Protein AF-C8PU12-F1 (afdb_monomer_lite)

Sequence (80 aa):
MSMIVTIRYSGKGNAAIDFAKEMVESGTLEKIRAEKGNLRYEYFVPLFDGSGNGEKTVLLIEQWENRAAIEAHQASHIGD

Foldseek 3Di:
DKDKDKDKDKDDACVQVVVVVCCVVVCVQVVLCPQPFWPDWDKDWDPDDPPVPNITMIMIITMGNDDVSVVVVCVVPPDD

Secondary structure (DSSP, 8-state):
--EEEEEEEEESTTHHHHHHHHHHHTTHHHHHHTSTTEEEEEEE--SS-TTSSS-EEEEEEEEESSHHHHHHHHHHH---

Radius of gyration: 13.57 Å; chains: 1; bounding box: 28×24×36 Å

pLDDT: mean 91.89, std 10.49, range [38.97, 98.38]

Organism: NCBI:txid596324

InterPro domains:
  IPR007138 Antibiotic biosynthesis monooxygenase domain [PF03992] (4-76)
  IPR007138 Antibiotic biosynthesis monooxygenase domain [PS51725] (3-80)
  IPR011008 Dimeric alpha-beta barrel [SSF54909] (10-76)

Structure (mmCIF, N/CA/C/O backbone):
data_AF-C8PU12-F1
#
_entry.id   AF-C8PU12-F1
#
loop_
_atom_site.group_PDB
_atom_site.id
_atom_site.type_symbol
_atom_site.label_atom_id
_atom_site.label_alt_id
_atom_site.label_comp_id
_atom_site.label_asym_id
_atom_site.label_entity_id
_atom_site.label_seq_id
_atom_site.pdbx_PDB_ins_code
_atom_site.Cartn_x
_atom_site.Cartn_y
_atom_site.Cartn_z
_atom_site.occupancy
_atom_site.B_iso_or_equiv
_atom_site.auth_seq_id
_atom_site.auth_comp_id
_atom_site.auth_asym_id
_atom_site.auth_atom_id
_atom_site.pdbx_PDB_model_num
ATOM 1 N N . MET A 1 1 ? -16.386 9.814 9.542 1.00 89.31 1 MET A N 1
ATOM 2 C CA . MET A 1 1 ? -16.475 9.981 8.076 1.00 89.31 1 MET A CA 1
ATOM 3 C C . MET A 1 1 ? -15.243 9.333 7.487 1.00 89.31 1 MET A C 1
ATOM 5 O O . MET A 1 1 ? -14.157 9.695 7.923 1.00 89.31 1 MET A O 1
ATOM 9 N N . SER A 1 2 ? -15.411 8.377 6.573 1.00 92.50 2 SER A N 1
ATOM 10 C CA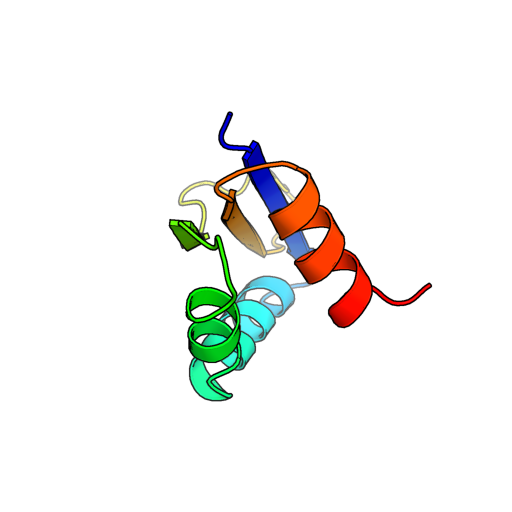 . SER A 1 2 ? -14.284 7.639 5.996 1.00 92.50 2 SER A CA 1
ATOM 11 C C . SER A 1 2 ? -13.454 8.511 5.063 1.00 92.50 2 SER A C 1
ATOM 13 O O . SER A 1 2 ? -14.025 9.298 4.308 1.00 92.50 2 SER A O 1
ATOM 15 N N . MET A 1 3 ? -12.137 8.335 5.086 1.00 96.81 3 MET A N 1
ATOM 16 C CA . MET A 1 3 ? -11.192 8.977 4.173 1.00 96.81 3 MET A CA 1
ATOM 17 C C . MET A 1 3 ? -10.793 7.986 3.086 1.00 96.81 3 MET A C 1
ATOM 19 O O . MET A 1 3 ? -10.550 6.822 3.387 1.00 96.81 3 MET A O 1
ATOM 23 N N . ILE A 1 4 ? -10.734 8.444 1.838 1.00 97.69 4 ILE A N 1
ATOM 24 C CA . ILE A 1 4 ? -10.162 7.686 0.723 1.00 97.69 4 ILE A CA 1
ATOM 25 C C . ILE A 1 4 ? -8.974 8.489 0.219 1.00 97.69 4 ILE A C 1
ATOM 27 O O . ILE A 1 4 ? -9.117 9.678 -0.068 1.00 97.69 4 ILE A O 1
ATOM 31 N N . VAL A 1 5 ? -7.824 7.836 0.111 1.00 96.31 5 VAL A N 1
ATOM 32 C CA . VAL A 1 5 ? -6.619 8.409 -0.477 1.00 96.31 5 VAL A CA 1
ATOM 33 C C . VAL A 1 5 ? -6.216 7.552 -1.666 1.00 96.31 5 VAL A C 1
ATOM 35 O O . VAL A 1 5 ? -6.287 6.324 -1.641 1.00 96.31 5 VAL A O 1
ATOM 38 N N . THR A 1 6 ? -5.846 8.226 -2.748 1.00 96.69 6 THR A N 1
ATOM 39 C CA . THR A 1 6 ? -5.388 7.592 -3.982 1.00 96.69 6 THR A CA 1
ATOM 40 C C . THR A 1 6 ? -3.986 8.087 -4.288 1.00 96.69 6 THR A C 1
ATOM 42 O O . THR A 1 6 ? -3.800 9.286 -4.507 1.00 96.69 6 THR A O 1
ATOM 45 N N . ILE A 1 7 ? -3.010 7.184 -4.318 1.00 95.12 7 ILE A N 1
ATOM 46 C CA . ILE A 1 7 ? -1.600 7.510 -4.543 1.00 95.12 7 ILE A CA 1
ATOM 47 C C . ILE A 1 7 ? -1.163 6.905 -5.871 1.00 95.12 7 ILE A C 1
ATOM 49 O O . ILE A 1 7 ? -1.358 5.718 -6.121 1.00 95.12 7 ILE A O 1
ATOM 53 N N . ARG A 1 8 ? -0.566 7.722 -6.739 1.00 93.69 8 ARG A N 1
ATOM 54 C CA . ARG A 1 8 ? -0.029 7.285 -8.031 1.00 93.69 8 ARG A CA 1
ATOM 55 C C . ARG A 1 8 ? 1.491 7.175 -7.924 1.00 93.69 8 ARG A C 1
ATOM 57 O O . ARG A 1 8 ? 2.172 8.195 -7.896 1.00 93.69 8 ARG A O 1
ATOM 64 N N . TYR A 1 9 ? 2.008 5.951 -7.884 1.00 92.75 9 TYR A N 1
ATOM 65 C CA . TYR A 1 9 ? 3.444 5.676 -7.917 1.00 92.75 9 TYR A CA 1
ATOM 66 C C . TYR A 1 9 ? 3.892 5.458 -9.355 1.00 92.75 9 TYR A C 1
ATOM 68 O O . TYR A 1 9 ? 3.371 4.577 -10.032 1.00 92.75 9 TYR A O 1
ATOM 76 N N . SER A 1 10 ? 4.880 6.220 -9.808 1.00 91.19 10 SER A N 1
ATOM 77 C CA . SER A 1 10 ? 5.534 6.028 -11.104 1.00 91.19 10 SER A CA 1
ATOM 78 C C . SER A 1 10 ? 7.026 5.835 -10.866 1.00 91.19 10 SER A C 1
ATOM 80 O O . SER A 1 10 ? 7.593 6.424 -9.947 1.00 91.19 10 SER A O 1
ATOM 82 N N . GLY A 1 11 ? 7.664 4.992 -11.670 1.00 88.25 11 GLY A N 1
ATOM 83 C CA . GLY A 1 11 ? 9.084 4.711 -11.516 1.00 88.25 11 GLY A CA 1
ATOM 84 C C . GLY A 1 11 ? 9.697 4.171 -12.795 1.00 88.25 11 GLY A C 1
ATOM 85 O O . GLY A 1 11 ? 9.017 3.554 -13.614 1.00 88.25 11 GLY A O 1
ATOM 86 N N . LYS A 1 12 ? 11.007 4.379 -12.945 1.00 91.38 12 LYS A N 1
ATOM 87 C CA . LYS A 1 12 ? 11.758 3.967 -14.132 1.00 91.38 12 LYS A CA 1
ATOM 88 C C . LYS A 1 12 ? 11.519 2.488 -14.460 1.00 91.38 12 LYS A C 1
ATOM 90 O O . LYS A 1 12 ? 11.758 1.608 -13.631 1.00 91.38 12 LYS A O 1
ATOM 95 N N . GLY A 1 13 ? 11.089 2.206 -15.691 1.00 91.12 13 GLY A N 1
ATOM 96 C CA . GLY A 1 13 ? 10.802 0.842 -16.140 1.00 91.12 13 GLY A CA 1
ATOM 97 C C . GLY A 1 13 ? 9.694 0.179 -15.313 1.00 91.12 13 GLY A C 1
ATOM 98 O O . GLY A 1 13 ? 8.557 0.639 -15.329 1.00 91.12 13 GLY A O 1
ATOM 99 N N . ASN A 1 14 ? 10.022 -0.911 -14.609 1.00 93.62 14 ASN A N 1
ATOM 100 C CA . ASN A 1 14 ? 9.074 -1.673 -13.784 1.00 93.62 14 ASN A CA 1
ATOM 101 C C . ASN A 1 14 ? 9.098 -1.301 -12.292 1.00 93.62 14 ASN A C 1
ATOM 103 O O . ASN A 1 14 ? 8.355 -1.912 -11.531 1.00 93.62 14 ASN A O 1
ATOM 107 N N . ALA A 1 15 ? 9.893 -0.316 -11.861 1.00 95.19 15 ALA A N 1
ATOM 108 C CA . ALA A 1 15 ? 10.151 -0.079 -10.437 1.00 95.19 15 ALA A CA 1
ATOM 109 C C . ALA A 1 15 ? 8.877 0.061 -9.575 1.00 95.19 15 ALA A C 1
ATOM 111 O O . ALA A 1 15 ? 8.805 -0.522 -8.499 1.00 95.19 15 ALA A O 1
ATOM 112 N N . ALA A 1 16 ? 7.841 0.759 -10.059 1.00 95.06 16 ALA A N 1
ATOM 113 C CA . ALA A 1 16 ? 6.575 0.893 -9.325 1.00 95.06 16 ALA A CA 1
ATOM 114 C C . ALA A 1 16 ? 5.817 -0.442 -9.174 1.00 95.06 16 ALA A C 1
ATOM 116 O O . ALA A 1 16 ? 5.185 -0.695 -8.151 1.00 95.06 16 ALA A O 1
ATOM 117 N N . ILE A 1 17 ? 5.887 -1.304 -10.192 1.00 95.06 17 ILE A N 1
ATOM 118 C CA . ILE A 1 17 ? 5.270 -2.635 -10.181 1.00 95.06 17 ILE A CA 1
ATOM 119 C C . ILE A 1 17 ? 6.033 -3.560 -9.236 1.00 95.06 17 ILE A C 1
ATOM 121 O O . ILE A 1 17 ? 5.411 -4.293 -8.473 1.00 95.06 17 ILE A O 1
ATOM 125 N N . ASP A 1 18 ? 7.364 -3.529 -9.291 1.00 96.81 18 ASP A N 1
ATOM 126 C CA . ASP A 1 18 ? 8.214 -4.385 -8.465 1.00 96.81 18 ASP A CA 1
ATOM 127 C C . ASP A 1 18 ? 8.077 -4.016 -6.979 1.00 96.81 18 ASP A C 1
ATOM 129 O O . ASP A 1 18 ? 7.904 -4.906 -6.153 1.00 96.81 18 ASP A O 1
ATOM 133 N N . PHE A 1 19 ? 7.985 -2.720 -6.657 1.00 95.44 19 PHE A N 1
ATOM 134 C CA . PHE A 1 19 ? 7.636 -2.250 -5.312 1.00 95.44 19 PHE A CA 1
ATOM 135 C C . PHE A 1 19 ? 6.281 -2.800 -4.833 1.00 95.44 19 PHE A C 1
ATOM 137 O O . PHE A 1 19 ? 6.179 -3.358 -3.743 1.00 95.44 19 PHE A O 1
ATOM 144 N N . ALA A 1 20 ? 5.228 -2.698 -5.653 1.00 95.94 20 ALA A N 1
ATOM 145 C CA . ALA A 1 20 ? 3.909 -3.208 -5.275 1.00 95.94 20 ALA A CA 1
ATOM 146 C C . ALA A 1 20 ? 3.906 -4.734 -5.060 1.00 95.94 20 ALA A C 1
ATOM 148 O O . ALA A 1 20 ? 3.202 -5.230 -4.181 1.00 95.94 20 ALA A O 1
ATOM 149 N N . LYS A 1 21 ? 4.706 -5.486 -5.829 1.00 96.44 21 LYS A N 1
ATOM 150 C CA . LYS A 1 21 ? 4.890 -6.931 -5.621 1.00 96.44 21 LYS A CA 1
ATOM 151 C C . LYS A 1 21 ? 5.618 -7.230 -4.319 1.00 96.44 21 LYS A C 1
ATOM 153 O O . LYS A 1 21 ? 5.154 -8.081 -3.570 1.00 96.44 21 LYS A O 1
ATOM 158 N N . GLU A 1 22 ? 6.694 -6.510 -4.020 1.00 97.12 22 GLU A N 1
ATOM 159 C CA . GLU A 1 22 ? 7.436 -6.672 -2.768 1.00 97.12 22 GLU A CA 1
ATOM 160 C C . GLU A 1 22 ? 6.532 -6.444 -1.549 1.00 97.12 22 GLU A C 1
ATOM 162 O O . GLU A 1 22 ? 6.570 -7.212 -0.586 1.00 97.12 22 GLU A O 1
ATOM 167 N N . MET A 1 23 ? 5.641 -5.450 -1.606 1.00 95.50 23 MET A N 1
ATOM 168 C CA . MET A 1 23 ? 4.658 -5.193 -0.546 1.00 95.50 23 MET A CA 1
ATOM 169 C C . MET A 1 23 ? 3.720 -6.386 -0.301 1.00 95.50 23 MET A C 1
ATOM 171 O O . MET A 1 23 ? 3.337 -6.643 0.844 1.00 95.50 23 MET A O 1
ATOM 175 N N . VAL A 1 24 ? 3.369 -7.134 -1.353 1.00 93.69 24 VAL A N 1
ATOM 176 C CA . VAL A 1 24 ? 2.569 -8.367 -1.259 1.00 93.69 24 VAL A CA 1
ATOM 177 C C . VAL A 1 24 ? 3.419 -9.525 -0.734 1.00 93.69 24 VAL A C 1
ATOM 179 O O . VAL A 1 24 ? 3.042 -10.173 0.239 1.00 93.69 24 VAL A O 1
ATOM 182 N N . GLU A 1 25 ? 4.575 -9.773 -1.349 1.00 97.31 25 GLU A N 1
ATOM 183 C CA . GLU A 1 25 ? 5.445 -10.920 -1.056 1.00 97.31 25 GLU A CA 1
ATOM 184 C C . GLU A 1 25 ? 6.037 -10.868 0.360 1.00 97.31 25 GLU A C 1
ATOM 186 O O . GLU A 1 25 ? 6.158 -11.896 1.023 1.00 97.31 25 GLU A O 1
ATOM 191 N N . SER A 1 26 ? 6.341 -9.670 0.866 1.00 96.75 26 SER A N 1
ATOM 192 C CA . SER A 1 26 ? 6.822 -9.452 2.239 1.00 96.75 26 SER A CA 1
ATOM 193 C C . SER A 1 26 ? 5.732 -9.602 3.313 1.00 96.75 26 SER A C 1
ATOM 195 O O . SER A 1 26 ? 6.028 -9.572 4.512 1.00 96.75 26 SER A O 1
ATOM 197 N N . GLY A 1 27 ? 4.461 -9.717 2.910 1.00 96.38 27 GLY A N 1
ATOM 198 C CA . GLY A 1 27 ? 3.309 -9.694 3.812 1.00 96.38 27 GLY A CA 1
ATOM 199 C C . GLY A 1 27 ? 3.024 -8.316 4.421 1.00 96.38 27 GLY A C 1
ATOM 200 O O . GLY A 1 27 ? 2.203 -8.211 5.332 1.00 96.38 27 GLY A O 1
ATOM 201 N N . THR A 1 28 ? 3.684 -7.254 3.947 1.00 95.50 28 THR A N 1
ATOM 202 C CA . THR A 1 28 ? 3.456 -5.881 4.424 1.00 95.50 28 THR A CA 1
ATOM 203 C C . THR A 1 28 ? 2.028 -5.430 4.132 1.00 95.50 28 THR A C 1
ATOM 205 O O . THR A 1 28 ? 1.378 -4.860 5.004 1.00 95.50 28 THR A O 1
ATOM 208 N N . LEU A 1 29 ? 1.493 -5.779 2.958 1.00 95.00 29 LEU A N 1
ATOM 209 C CA . LEU A 1 29 ? 0.113 -5.474 2.582 1.00 95.00 29 LEU A CA 1
ATOM 210 C C . LEU A 1 29 ? -0.908 -6.007 3.602 1.00 95.00 29 LEU A C 1
ATOM 212 O O . LEU A 1 29 ? -1.827 -5.293 3.995 1.00 95.00 29 LEU A O 1
ATOM 216 N N . GLU A 1 30 ? -0.727 -7.244 4.063 1.00 96.62 30 GLU A N 1
ATOM 217 C CA . GLU A 1 30 ? -1.633 -7.870 5.032 1.00 96.62 30 GLU A CA 1
ATOM 218 C C . GLU A 1 30 ? -1.508 -7.250 6.427 1.00 96.62 30 GLU A C 1
ATOM 220 O O . GLU A 1 30 ? -2.508 -7.094 7.126 1.00 96.62 30 GLU A O 1
ATOM 225 N N . LYS A 1 31 ? -0.300 -6.823 6.821 1.00 96.62 31 LYS A N 1
ATOM 226 C CA . LYS A 1 31 ? -0.099 -6.085 8.077 1.00 96.62 31 LYS A CA 1
ATOM 227 C C . LYS A 1 31 ? -0.843 -4.751 8.062 1.00 96.62 31 LYS A C 1
ATOM 229 O O . LYS A 1 31 ? -1.525 -4.453 9.035 1.00 96.62 31 LYS A O 1
ATOM 234 N N . ILE A 1 32 ? -0.773 -4.008 6.954 1.00 96.94 32 ILE A N 1
ATOM 235 C CA . ILE A 1 32 ? -1.466 -2.719 6.805 1.00 96.94 32 ILE A CA 1
ATOM 236 C C . ILE A 1 32 ? -2.986 -2.908 6.809 1.00 96.94 32 ILE A C 1
ATOM 238 O O . ILE A 1 32 ? -3.711 -2.176 7.477 1.00 96.94 32 ILE A O 1
ATOM 242 N N . ARG A 1 33 ? -3.493 -3.935 6.117 1.00 97.44 33 ARG A N 1
ATOM 243 C CA . ARG A 1 33 ? -4.928 -4.275 6.130 1.00 97.44 33 ARG A CA 1
ATOM 244 C C . ARG A 1 33 ? -5.448 -4.637 7.521 1.00 97.44 33 ARG A C 1
ATOM 246 O O . ARG A 1 33 ? -6.624 -4.428 7.800 1.00 97.44 33 ARG A O 1
ATOM 253 N N . ALA A 1 34 ? -4.590 -5.177 8.383 1.00 97.38 34 ALA A N 1
ATOM 254 C CA . ALA A 1 34 ? -4.927 -5.498 9.766 1.00 97.38 34 ALA A CA 1
ATOM 255 C C . ALA A 1 34 ? -4.859 -4.284 10.714 1.00 97.38 34 ALA A C 1
ATOM 257 O O . ALA A 1 34 ? -5.237 -4.405 11.884 1.00 97.38 34 ALA A O 1
ATOM 258 N N . GLU A 1 35 ? -4.385 -3.123 10.252 1.00 97.38 35 GLU A N 1
ATOM 259 C CA . GLU A 1 35 ? -4.339 -1.915 11.071 1.00 97.38 35 GLU A CA 1
ATOM 260 C C . GLU A 1 35 ? -5.742 -1.430 11.443 1.00 97.38 35 GLU A C 1
ATOM 262 O O . GLU A 1 35 ? -6.710 -1.507 10.680 1.00 97.38 35 GLU A O 1
ATOM 267 N N . LYS A 1 36 ? -5.855 -0.887 12.658 1.00 97.38 36 LYS A N 1
ATOM 268 C CA . LYS A 1 36 ? -7.133 -0.422 13.189 1.00 97.38 36 LYS A CA 1
ATOM 269 C C . LYS A 1 36 ? -7.710 0.684 12.305 1.00 97.38 36 LYS A C 1
ATOM 271 O O . LYS A 1 36 ? -7.134 1.761 12.183 1.00 97.38 36 LYS A O 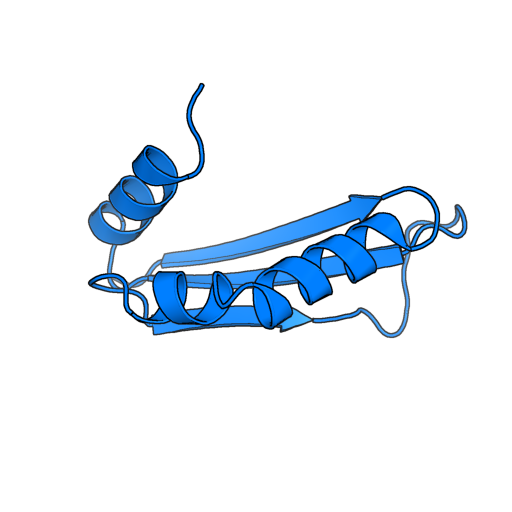1
ATOM 276 N N . GLY A 1 37 ? -8.911 0.440 11.789 1.00 97.62 37 GLY A N 1
ATOM 277 C CA . GLY A 1 37 ? -9.642 1.397 10.968 1.00 97.62 37 GLY A CA 1
ATOM 278 C C . GLY A 1 37 ? -9.259 1.372 9.489 1.00 97.62 37 GLY A C 1
ATOM 279 O O . GLY A 1 37 ? -9.784 2.208 8.751 1.00 97.62 37 GLY A O 1
ATOM 280 N N . ASN A 1 38 ?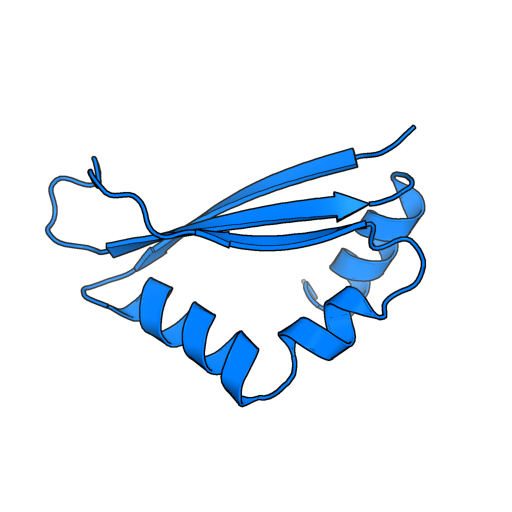 -8.396 0.448 9.041 1.00 98.31 38 ASN A N 1
ATOM 281 C CA . ASN A 1 38 ? -8.225 0.180 7.617 1.00 98.31 38 ASN A CA 1
ATOM 282 C C . ASN A 1 38 ? -9.506 -0.469 7.070 1.00 98.31 38 ASN A C 1
ATOM 284 O O . ASN A 1 38 ? -10.021 -1.434 7.630 1.00 98.31 38 ASN A O 1
ATOM 288 N N . LEU A 1 39 ? -10.040 0.086 5.986 1.00 98.31 39 LEU A N 1
ATOM 289 C CA . LEU A 1 39 ? -11.212 -0.435 5.277 1.00 98.31 39 LEU A CA 1
ATOM 290 C C . LEU A 1 39 ? -10.849 -0.977 3.892 1.00 98.31 39 LEU A C 1
ATOM 292 O O . LEU A 1 39 ? -11.584 -1.791 3.333 1.00 98.31 39 LEU A O 1
ATOM 296 N N . ARG A 1 40 ? -9.751 -0.485 3.312 1.00 98.0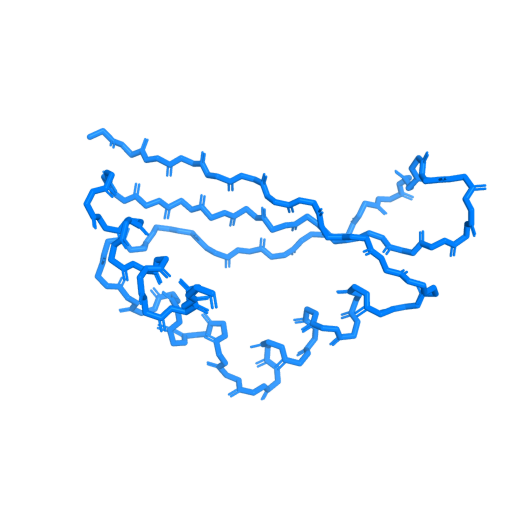6 40 ARG A N 1
ATOM 297 C CA . ARG A 1 40 ? -9.225 -0.910 2.015 1.00 98.06 40 ARG A CA 1
ATOM 298 C C . ARG A 1 40 ? -7.754 -0.535 1.916 1.00 98.06 40 ARG A C 1
ATOM 300 O O . ARG A 1 40 ? -7.376 0.566 2.309 1.00 98.06 40 ARG A O 1
ATOM 307 N N . TYR A 1 41 ? -6.966 -1.408 1.300 1.00 97.69 41 TYR A N 1
ATOM 308 C CA . TYR A 1 41 ? -5.612 -1.103 0.844 1.00 97.69 41 TYR A CA 1
ATOM 309 C C . TYR A 1 41 ? -5.284 -2.003 -0.356 1.00 97.69 41 TYR A C 1
ATOM 311 O O . TYR A 1 41 ? -5.144 -3.225 -0.209 1.00 97.69 41 TYR A O 1
ATOM 319 N N . GLU A 1 42 ? -5.273 -1.431 -1.562 1.00 97.56 42 GLU A N 1
ATOM 320 C CA . GLU A 1 42 ? -5.243 -2.180 -2.828 1.00 97.56 42 GLU A CA 1
ATOM 321 C C . GLU A 1 42 ? -4.423 -1.473 -3.913 1.00 97.56 42 GLU A C 1
ATOM 323 O O . GL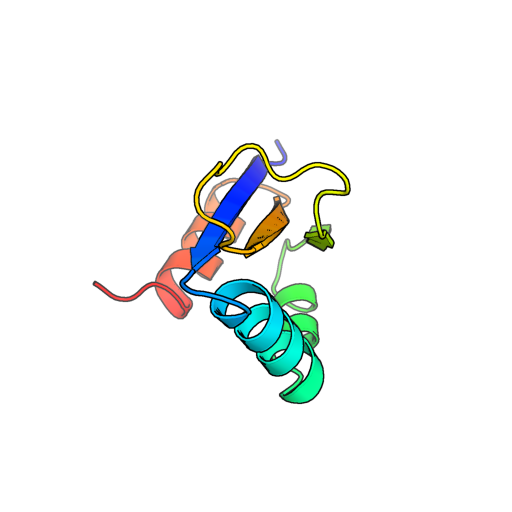U A 1 42 ? -4.577 -0.273 -4.143 1.00 97.56 42 GLU A O 1
ATOM 328 N N . TYR A 1 43 ? -3.596 -2.244 -4.625 1.00 97.19 43 TYR A N 1
ATOM 329 C CA . TYR A 1 43 ? -2.824 -1.776 -5.775 1.00 97.19 43 TYR A CA 1
ATOM 330 C C . TYR A 1 43 ? -3.509 -2.133 -7.100 1.00 97.19 43 TYR A C 1
ATOM 332 O O . TYR A 1 43 ? -3.994 -3.249 -7.282 1.00 97.19 43 TYR A O 1
ATOM 340 N N . PHE A 1 44 ? -3.470 -1.209 -8.058 1.00 96.06 44 PHE A N 1
ATOM 341 C CA . PHE A 1 44 ? -4.006 -1.357 -9.410 1.00 96.06 44 PHE A CA 1
ATOM 342 C C . PHE A 1 44 ? -2.962 -0.949 -10.448 1.00 96.06 44 PHE A C 1
ATOM 344 O O . PHE A 1 44 ? -2.237 0.031 -10.271 1.00 96.06 44 PHE A O 1
ATOM 351 N N . VAL A 1 45 ? -2.927 -1.661 -11.573 1.00 93.31 45 VAL A N 1
ATOM 352 C CA . VAL A 1 45 ? -2.082 -1.317 -12.725 1.00 93.31 45 VAL A CA 1
ATOM 353 C C . VAL A 1 45 ? -2.963 -0.681 -13.806 1.00 93.31 45 VAL A C 1
ATOM 355 O O . VAL A 1 45 ? -3.963 -1.293 -14.192 1.00 93.31 45 VAL A O 1
ATOM 358 N N . PRO A 1 46 ? -2.643 0.527 -14.305 1.00 91.62 46 PRO A N 1
ATOM 359 C CA . PRO A 1 46 ? -3.417 1.155 -15.365 1.00 91.62 46 PRO A CA 1
ATOM 360 C C . PRO A 1 46 ? -3.224 0.404 -16.687 1.00 91.62 46 PRO A C 1
ATOM 362 O O . PRO A 1 46 ? -2.101 0.098 -17.081 1.00 91.62 46 PRO A O 1
ATOM 365 N N . LEU A 1 47 ? -4.324 0.151 -17.404 1.00 89.25 47 LEU A N 1
ATOM 366 C CA . LEU A 1 47 ? -4.276 -0.432 -18.754 1.00 89.25 47 LEU A CA 1
ATOM 367 C C . LEU A 1 47 ? -3.642 0.525 -19.772 1.00 89.25 47 LEU A C 1
ATOM 369 O O . LEU A 1 47 ? -2.955 0.089 -20.690 1.00 89.25 47 LEU A O 1
ATOM 373 N N . PHE A 1 48 ? -3.859 1.828 -19.587 1.00 87.69 48 PHE A N 1
ATOM 374 C CA . PHE A 1 48 ? -3.269 2.889 -20.394 1.00 87.69 48 PHE A CA 1
ATOM 375 C C . PHE A 1 48 ? -2.497 3.827 -19.473 1.00 87.69 48 PHE A C 1
ATOM 377 O O . PHE A 1 48 ? -3.094 4.598 -18.719 1.00 87.69 48 PHE A O 1
ATOM 384 N N . ASP A 1 49 ? -1.168 3.736 -19.511 1.00 82.69 49 ASP A N 1
ATOM 385 C CA . ASP A 1 49 ? -0.310 4.636 -18.749 1.00 82.69 49 ASP A CA 1
ATOM 386 C C . ASP A 1 49 ? 0.001 5.888 -19.577 1.00 82.69 49 ASP A C 1
ATOM 388 O O . ASP A 1 49 ? 0.670 5.830 -20.608 1.00 82.69 49 ASP A O 1
ATOM 392 N N . GLY A 1 50 ? -0.523 7.031 -19.132 1.00 80.38 50 GLY A N 1
ATOM 393 C CA . GLY A 1 50 ? -0.333 8.332 -19.776 1.00 80.38 50 GLY A CA 1
ATOM 394 C C . GLY A 1 50 ? 1.039 8.969 -19.528 1.00 80.38 50 GLY A C 1
ATOM 395 O O . GLY A 1 50 ? 1.217 10.133 -19.871 1.00 80.38 50 GLY A O 1
ATOM 396 N N . SER A 1 51 ? 1.990 8.252 -18.916 1.00 75.62 51 SER A N 1
ATOM 397 C CA . SER A 1 51 ? 3.334 8.759 -18.600 1.00 75.62 51 SER A CA 1
ATOM 398 C C . SER A 1 51 ? 4.152 9.140 -19.843 1.00 75.62 51 SER A C 1
ATOM 400 O O . SER A 1 51 ? 5.010 10.016 -19.769 1.00 75.62 51 SER A O 1
ATOM 402 N N . GLY A 1 52 ? 3.893 8.505 -20.994 1.00 75.75 52 GLY A N 1
ATOM 403 C CA . GLY A 1 52 ? 4.521 8.826 -22.286 1.00 75.75 52 GLY A CA 1
ATOM 404 C C . GLY A 1 52 ? 6.029 8.545 -22.372 1.00 75.75 52 GLY A C 1
ATOM 405 O O . GLY A 1 52 ? 6.634 8.767 -23.417 1.00 75.75 52 GLY A O 1
ATOM 406 N N . ASN A 1 53 ? 6.637 8.040 -21.300 1.00 79.44 53 ASN A N 1
ATOM 407 C CA . ASN A 1 53 ? 8.082 7.850 -21.146 1.00 79.44 53 ASN A CA 1
ATOM 408 C C . ASN A 1 53 ? 8.484 6.365 -21.013 1.00 79.44 53 ASN A C 1
ATOM 410 O O . ASN A 1 53 ? 9.648 6.056 -20.764 1.00 79.44 53 ASN A O 1
ATOM 414 N N . GLY A 1 54 ? 7.529 5.442 -21.184 1.00 79.44 54 GLY A N 1
ATOM 415 C CA . GLY A 1 54 ? 7.741 3.997 -21.048 1.00 79.44 54 GLY A CA 1
ATOM 416 C C . GLY A 1 54 ? 7.869 3.506 -19.600 1.00 79.44 54 GLY A C 1
ATOM 417 O O . GLY A 1 54 ? 8.105 2.318 -19.381 1.00 79.44 54 GLY A O 1
ATOM 418 N N . GLU A 1 55 ? 7.714 4.391 -18.613 1.00 88.62 55 GLU A N 1
ATOM 419 C CA . GLU A 1 55 ? 7.657 4.040 -17.196 1.00 88.62 55 GLU A CA 1
ATOM 420 C C . GLU A 1 55 ? 6.287 3.486 -16.836 1.00 88.62 55 GLU A C 1
ATOM 422 O O . GLU A 1 55 ? 5.267 3.947 -17.355 1.00 88.62 55 GLU A O 1
ATOM 427 N N . LYS A 1 56 ? 6.271 2.514 -15.921 1.00 91.62 56 LYS A N 1
ATOM 428 C CA . LYS A 1 56 ? 5.036 1.937 -15.407 1.00 91.62 56 LYS A CA 1
ATOM 429 C C . LYS A 1 56 ? 4.605 2.621 -14.124 1.00 91.62 56 LYS A C 1
ATOM 431 O O . LYS A 1 56 ? 5.413 2.930 -13.247 1.00 91.62 56 LYS A O 1
ATOM 436 N N . THR A 1 57 ? 3.299 2.771 -14.011 1.00 94.31 57 THR A N 1
ATOM 437 C CA . THR A 1 57 ? 2.618 3.329 -12.856 1.00 94.31 57 THR A CA 1
ATOM 438 C C . THR A 1 57 ? 1.830 2.256 -12.114 1.00 94.31 57 THR A C 1
ATOM 440 O O . THR A 1 57 ? 1.285 1.337 -12.721 1.00 94.31 57 THR A O 1
ATOM 443 N N . VAL A 1 58 ? 1.710 2.417 -10.800 1.00 96.00 58 VAL A N 1
ATOM 444 C CA . VAL A 1 58 ? 0.738 1.721 -9.954 1.00 96.00 58 VAL A CA 1
ATOM 445 C C . VAL A 1 58 ? -0.114 2.756 -9.224 1.00 96.00 58 VAL A C 1
ATOM 447 O O . VAL A 1 58 ? 0.390 3.773 -8.749 1.00 96.00 58 VAL A O 1
ATOM 450 N N . LEU A 1 59 ? -1.416 2.502 -9.135 1.00 96.44 59 LEU A N 1
ATOM 451 C CA . LEU A 1 59 ? -2.339 3.242 -8.283 1.00 96.44 59 LEU A CA 1
ATOM 452 C C . LEU A 1 59 ? -2.544 2.462 -6.985 1.00 96.44 59 LEU A C 1
ATOM 454 O O . LEU A 1 59 ? -2.973 1.315 -7.029 1.00 96.44 59 LEU A O 1
ATOM 458 N N . LEU A 1 60 ? -2.280 3.085 -5.846 1.00 97.50 60 LEU A N 1
ATOM 459 C CA . LEU A 1 60 ? -2.717 2.610 -4.541 1.00 97.50 60 LEU A CA 1
ATOM 460 C C . LEU A 1 60 ? -4.018 3.322 -4.172 1.00 97.50 60 LEU A C 1
ATOM 462 O O . LEU A 1 60 ? -4.085 4.550 -4.219 1.00 97.50 60 LEU A O 1
ATOM 466 N N . ILE A 1 61 ? -5.037 2.555 -3.799 1.00 97.81 61 ILE A N 1
ATOM 467 C CA . ILE A 1 61 ? -6.247 3.068 -3.158 1.00 97.81 61 ILE A CA 1
ATOM 468 C C . ILE A 1 61 ? -6.258 2.568 -1.720 1.00 97.81 61 ILE A C 1
ATOM 470 O O . ILE A 1 61 ? -6.321 1.361 -1.478 1.00 97.81 61 ILE A O 1
ATOM 474 N N . GLU A 1 62 ? -6.256 3.504 -0.779 1.00 97.75 62 GLU A N 1
ATOM 475 C CA . GLU A 1 62 ? -6.442 3.224 0.638 1.00 97.75 62 GLU A CA 1
ATOM 476 C C . GLU A 1 62 ? -7.705 3.913 1.159 1.00 97.75 62 GLU A C 1
ATOM 478 O O . GLU A 1 62 ? -8.042 5.037 0.774 1.00 97.75 62 GLU A O 1
ATOM 483 N N . GLN A 1 63 ? -8.440 3.217 2.021 1.00 98.38 63 GLN A N 1
ATOM 484 C CA . GLN A 1 63 ? -9.627 3.744 2.675 1.00 98.38 63 GLN A CA 1
ATOM 485 C C . GLN A 1 63 ? -9.534 3.487 4.169 1.00 98.38 63 GLN A C 1
ATOM 487 O O . GLN A 1 63 ? -9.256 2.369 4.596 1.00 98.38 63 GLN A O 1
ATOM 492 N N . TRP A 1 64 ? -9.840 4.516 4.949 1.00 98.38 64 TRP A N 1
ATOM 493 C CA . TRP A 1 64 ? -9.763 4.493 6.402 1.00 98.38 64 TRP A CA 1
ATOM 494 C C . TRP A 1 64 ? -11.066 4.994 7.018 1.00 98.38 64 TRP A C 1
ATOM 496 O O . TRP A 1 64 ? -11.723 5.884 6.472 1.00 98.38 64 TRP A O 1
ATOM 506 N N . GLU A 1 65 ? -11.454 4.445 8.169 1.00 98.38 65 GLU A N 1
ATOM 507 C CA . GLU A 1 65 ? -12.708 4.781 8.864 1.00 98.38 65 GLU A CA 1
ATOM 508 C C . GLU A 1 65 ? -12.838 6.272 9.203 1.00 98.38 65 GLU A C 1
ATOM 510 O O . GLU A 1 65 ? -13.947 6.821 9.248 1.00 98.38 65 GLU A O 1
ATOM 515 N N . ASN A 1 66 ? -11.710 6.934 9.467 1.00 97.75 66 ASN A N 1
ATOM 516 C CA . ASN A 1 66 ? -11.637 8.344 9.828 1.00 97.75 66 ASN A CA 1
ATOM 517 C C . ASN A 1 66 ? -10.214 8.903 9.661 1.00 97.75 66 ASN A C 1
ATOM 519 O O . ASN A 1 66 ? -9.265 8.163 9.410 1.00 97.75 66 ASN A O 1
ATOM 523 N N . ARG A 1 67 ? -10.080 10.227 9.817 1.00 96.31 67 ARG A N 1
ATOM 524 C CA . ARG A 1 67 ? -8.800 10.933 9.675 1.00 96.31 67 ARG A CA 1
ATOM 525 C C . ARG A 1 67 ? -7.739 10.478 10.688 1.00 96.31 67 ARG A C 1
ATOM 527 O O . ARG A 1 67 ? -6.592 10.313 10.307 1.00 96.31 67 ARG A O 1
ATOM 534 N N . ALA A 1 68 ? -8.125 10.210 11.935 1.00 96.88 68 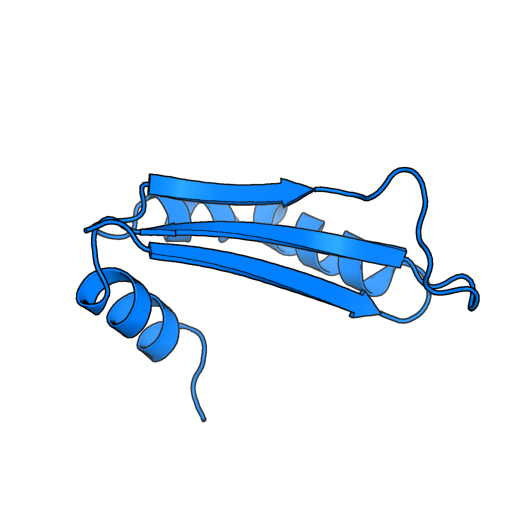ALA A N 1
ATOM 535 C CA . ALA A 1 68 ? -7.174 9.788 12.963 1.00 96.88 68 ALA A CA 1
ATOM 536 C C . ALA A 1 68 ? -6.542 8.417 12.649 1.00 96.88 68 ALA A C 1
ATOM 538 O O . ALA A 1 68 ? -5.375 8.195 12.954 1.00 96.88 68 ALA A O 1
ATOM 539 N N . ALA A 1 69 ? -7.295 7.507 12.019 1.00 97.19 69 ALA A N 1
ATOM 540 C CA . ALA A 1 69 ? -6.782 6.201 11.610 1.00 97.19 69 ALA A CA 1
ATOM 541 C C . ALA A 1 69 ? -5.704 6.320 10.516 1.00 97.19 69 ALA A C 1
ATOM 543 O O . ALA A 1 69 ? -4.633 5.738 10.659 1.00 97.19 69 ALA A O 1
ATOM 544 N N . ILE A 1 70 ? -5.943 7.127 9.473 1.00 96.38 70 ILE A N 1
ATOM 545 C CA . ILE A 1 70 ? -4.933 7.345 8.423 1.00 96.38 70 ILE A CA 1
ATOM 546 C C . ILE A 1 70 ? -3.731 8.155 8.928 1.00 96.38 70 ILE A C 1
ATOM 548 O O . ILE A 1 70 ? -2.603 7.836 8.574 1.00 96.38 70 ILE A O 1
ATOM 552 N N . GLU A 1 71 ? -3.934 9.149 9.799 1.00 95.62 71 GLU A N 1
ATOM 553 C CA . GLU A 1 71 ? -2.828 9.891 10.425 1.00 95.62 71 GLU A CA 1
ATOM 554 C C . GLU A 1 71 ? -1.918 8.948 11.240 1.00 95.62 71 GLU A C 1
ATOM 556 O O . GLU A 1 71 ? -0.696 9.066 11.180 1.00 95.62 71 GLU A O 1
ATOM 561 N N . ALA A 1 72 ? -2.490 7.966 11.951 1.00 95.75 72 ALA A N 1
ATOM 562 C CA . ALA A 1 72 ? -1.721 6.954 12.679 1.00 95.75 72 ALA A CA 1
ATOM 563 C C . ALA A 1 72 ? -0.958 5.992 11.746 1.00 95.75 72 ALA A C 1
ATOM 565 O O . ALA A 1 72 ? 0.206 5.675 12.009 1.00 95.75 72 ALA A O 1
ATOM 566 N N . HIS A 1 73 ? -1.584 5.556 10.647 1.00 94.88 73 HIS A N 1
ATOM 567 C CA . HIS A 1 73 ? -0.915 4.759 9.613 1.00 94.88 73 HIS A CA 1
ATOM 568 C C . HIS A 1 73 ? 0.284 5.515 9.020 1.00 94.88 73 HIS A C 1
ATOM 570 O O . HIS A 1 73 ? 1.403 5.004 8.978 1.00 94.88 73 HIS A O 1
ATOM 576 N N . GLN A 1 74 ? 0.077 6.776 8.638 1.00 92.44 74 GLN A N 1
ATOM 577 C CA . GLN A 1 74 ? 1.114 7.613 8.040 1.00 92.44 74 GLN A CA 1
ATOM 578 C C . GLN A 1 74 ? 2.267 7.865 9.014 1.00 92.44 74 GLN A C 1
ATOM 580 O O . GLN A 1 74 ? 3.413 7.671 8.637 1.00 92.44 74 GLN A O 1
ATOM 585 N N . ALA A 1 75 ? 1.996 8.177 10.282 1.00 92.56 75 ALA A N 1
ATOM 586 C CA . ALA A 1 75 ? 3.049 8.403 11.276 1.00 92.56 75 ALA A CA 1
ATOM 587 C C . ALA A 1 75 ? 3.924 7.165 11.569 1.00 92.56 75 ALA A C 1
ATOM 589 O O . ALA A 1 75 ? 5.033 7.307 12.079 1.00 92.56 75 ALA A O 1
ATOM 590 N N . SER A 1 76 ? 3.438 5.950 11.281 1.00 81.88 76 SER A N 1
ATOM 591 C CA . SER A 1 76 ? 4.181 4.702 11.523 1.00 81.88 76 SER A CA 1
ATOM 592 C C . SER A 1 76 ? 5.009 4.219 10.327 1.00 81.88 76 SER A C 1
ATOM 594 O O . SER A 1 76 ? 5.940 3.440 10.523 1.00 81.88 76 SER A O 1
ATOM 596 N N . HIS A 1 77 ? 4.706 4.688 9.112 1.00 74.94 77 HIS A N 1
ATOM 597 C CA . HIS A 1 77 ? 5.333 4.217 7.867 1.00 74.94 77 HIS A CA 1
ATOM 598 C C . HIS A 1 77 ? 5.976 5.333 7.037 1.00 74.94 77 HIS A C 1
ATOM 600 O O . HIS A 1 77 ? 6.877 5.076 6.242 1.00 74.94 77 HIS A O 1
ATOM 606 N N . ILE A 1 78 ? 5.528 6.569 7.230 1.00 61.47 78 ILE A N 1
ATOM 607 C CA . ILE A 1 78 ? 6.043 7.781 6.605 1.00 61.47 78 ILE A CA 1
ATOM 608 C C . ILE A 1 78 ? 6.692 8.594 7.732 1.00 61.47 78 ILE A C 1
ATOM 610 O O . ILE A 1 78 ? 6.092 9.511 8.285 1.00 61.47 78 ILE A O 1
ATOM 614 N N . GLY A 1 79 ? 7.888 8.178 8.152 1.00 43.72 79 GLY A N 1
ATOM 615 C CA . GLY A 1 79 ? 8.760 9.043 8.954 1.00 43.72 79 GLY A CA 1
ATOM 616 C C . GLY A 1 79 ? 9.357 10.151 8.078 1.00 43.72 79 GLY A C 1
ATOM 617 O O . GLY A 1 79 ? 9.500 9.930 6.875 1.00 43.72 79 GLY A O 1
ATOM 618 N N . ASP A 1 80 ? 9.654 11.305 8.692 1.00 38.97 80 ASP A N 1
ATOM 619 C CA . ASP A 1 80 ? 10.195 12.537 8.071 1.00 38.97 80 ASP A CA 1
ATOM 620 C C . ASP A 1 80 ? 11.278 12.321 6.992 1.00 38.97 80 ASP A C 1
ATOM 622 O O . ASP A 1 80 ? 12.200 11.496 7.208 1.00 38.97 80 ASP A O 1
#